Protein AF-A0AAW7HXC9-F1 (afdb_monomer_lite)

Sequence (85 aa):
MVVDGAFIPVDEMNSDYQLYKDWLAAGNLPSSDSDNLVTDVRSLRAAAYRSESDPLFMEWKYDGTASKELEWRNKVAEIKNRYPL

Organism: NCBI:txid105751

Secondary structure (DSSP, 8-state):
-----------TT-THHHHHHHHHHTT-----GGG--S--HHHHHHHHIIIIIHHHHHHHHHH--HHHHHHHHHHHHHHHHHS--

Structure (mmCIF, N/CA/C/O backbone):
data_AF-A0AAW7HXC9-F1
#
_entry.id   AF-A0AAW7HXC9-F1
#
loop_
_atom_site.group_PDB
_atom_site.id
_atom_site.type_symbol
_atom_site.label_atom_id
_atom_site.label_alt_id
_atom_site.label_comp_id
_atom_site.label_asym_id
_atom_site.label_entity_id
_atom_site.label_seq_id
_atom_site.pdbx_PDB_ins_code
_atom_site.Cartn_x
_atom_site.Cartn_y
_atom_site.Cartn_z
_atom_site.occupancy
_atom_site.B_iso_or_equiv
_atom_site.auth_seq_id
_atom_site.auth_comp_id
_atom_site.auth_asym_id
_atom_site.auth_atom_id
_atom_site.pdbx_PDB_model_num
ATOM 1 N N . MET A 1 1 ? 4.095 39.098 -22.145 1.00 46.41 1 MET A N 1
ATOM 2 C CA . MET A 1 1 ? 4.610 37.718 -22.038 1.00 46.41 1 MET A CA 1
ATOM 3 C C . MET A 1 1 ? 5.946 37.800 -21.330 1.00 46.41 1 MET A C 1
ATOM 5 O O . MET A 1 1 ? 6.876 38.341 -21.910 1.00 46.41 1 MET A O 1
ATOM 9 N N . VAL A 1 2 ? 6.008 37.393 -20.062 1.00 51.06 2 VAL A N 1
ATOM 10 C CA . VAL A 1 2 ? 7.279 37.293 -19.334 1.00 51.06 2 VAL A CA 1
ATOM 11 C C . VAL A 1 2 ? 7.899 35.974 -19.775 1.00 51.06 2 VAL A C 1
ATOM 13 O O . VAL A 1 2 ? 7.411 34.908 -19.417 1.00 51.06 2 VAL A O 1
ATOM 16 N N . VAL A 1 3 ? 8.878 36.053 -20.669 1.00 53.62 3 VAL A N 1
ATOM 17 C CA . VAL A 1 3 ? 9.771 34.931 -20.941 1.00 53.62 3 VAL A CA 1
ATOM 18 C C . VAL A 1 3 ? 10.798 35.013 -19.823 1.00 53.62 3 VAL A C 1
ATOM 20 O O . VAL A 1 3 ? 11.650 35.899 -19.858 1.00 53.62 3 VAL A O 1
ATOM 23 N N . ASP A 1 4 ? 10.659 34.191 -18.783 1.00 56.91 4 ASP A N 1
ATOM 24 C CA . ASP A 1 4 ? 11.685 34.132 -17.744 1.00 56.91 4 ASP A CA 1
ATOM 25 C C . ASP A 1 4 ? 12.970 33.639 -18.409 1.00 56.91 4 ASP A C 1
ATOM 27 O O . ASP A 1 4 ? 13.066 32.496 -18.858 1.00 56.91 4 ASP A O 1
ATOM 31 N N . GLY A 1 5 ? 13.935 34.550 -18.547 1.00 58.06 5 GLY A N 1
ATOM 32 C CA . GLY A 1 5 ? 15.252 34.322 -19.137 1.00 58.06 5 GLY A CA 1
ATOM 33 C C . GLY A 1 5 ? 16.135 33.467 -18.235 1.00 58.06 5 GLY A C 1
ATOM 34 O O . GLY A 1 5 ? 17.242 33.874 -17.893 1.00 58.06 5 GLY A O 1
ATOM 35 N N . ALA A 1 6 ? 15.634 32.304 -17.818 1.00 60.84 6 ALA A N 1
ATOM 36 C CA . ALA A 1 6 ? 16.379 31.317 -17.062 1.00 60.84 6 ALA A CA 1
ATOM 37 C C . ALA A 1 6 ? 17.483 30.734 -17.957 1.00 60.84 6 ALA A C 1
ATOM 39 O O . ALA A 1 6 ? 17.295 29.755 -18.676 1.00 60.84 6 ALA A O 1
ATOM 40 N N . PHE A 1 7 ? 18.642 31.384 -17.935 1.00 62.91 7 PHE A N 1
ATOM 41 C CA . PHE A 1 7 ? 19.887 30.877 -18.487 1.00 62.91 7 PHE A CA 1
ATOM 42 C C . PHE A 1 7 ? 20.584 30.079 -17.384 1.00 62.91 7 PHE A C 1
ATOM 44 O O . PHE A 1 7 ? 21.161 30.661 -16.467 1.00 62.91 7 PHE A O 1
ATOM 51 N N . ILE A 1 8 ? 20.488 28.748 -17.440 1.00 59.59 8 ILE A N 1
ATOM 52 C CA . ILE A 1 8 ? 21.334 27.887 -16.610 1.00 59.59 8 ILE A CA 1
ATOM 53 C C . ILE A 1 8 ? 22.720 27.912 -17.267 1.00 59.59 8 ILE A C 1
ATOM 55 O O . ILE A 1 8 ? 22.831 27.487 -18.421 1.00 59.59 8 ILE A O 1
ATOM 59 N N . PRO A 1 9 ? 23.758 28.461 -16.608 1.00 56.44 9 PRO A N 1
ATOM 60 C CA . PRO A 1 9 ? 25.101 28.450 -17.166 1.00 56.44 9 PRO A CA 1
ATOM 61 C C . PRO A 1 9 ? 25.525 27.002 -17.416 1.00 56.44 9 PRO A C 1
ATOM 63 O O . PRO A 1 9 ? 25.173 26.113 -16.642 1.00 56.44 9 PRO A O 1
ATOM 66 N N . VAL A 1 10 ? 26.262 26.770 -18.506 1.00 56.72 10 VAL A N 1
ATOM 67 C CA . VAL A 1 10 ? 26.925 25.482 -18.736 1.00 56.72 10 VAL A CA 1
ATOM 68 C C . VAL A 1 10 ? 27.836 25.238 -17.540 1.00 56.72 10 VAL A C 1
ATOM 70 O O . VAL A 1 10 ? 28.873 25.882 -17.401 1.00 56.72 10 VAL A O 1
ATOM 73 N N . ASP A 1 11 ? 27.401 24.362 -16.644 1.00 60.88 11 ASP A N 1
ATOM 74 C CA . ASP A 1 11 ? 28.236 23.858 -15.574 1.00 60.88 11 ASP A CA 1
ATOM 75 C C . ASP A 1 11 ? 29.131 22.788 -16.198 1.00 60.88 11 ASP A C 1
ATOM 77 O O . ASP A 1 11 ? 28.671 21.702 -16.551 1.00 60.88 11 ASP A O 1
ATOM 81 N N . GLU A 1 12 ? 30.407 23.118 -16.394 1.00 59.62 12 GLU A N 1
ATOM 82 C CA . GLU A 1 12 ? 31.410 22.186 -16.920 1.00 59.62 12 GLU A CA 1
ATOM 83 C C . GLU A 1 12 ? 31.580 20.950 -16.016 1.00 59.62 12 GLU A C 1
ATOM 85 O O . GLU A 1 12 ? 32.092 19.924 -16.467 1.00 59.62 12 GLU A O 1
ATOM 90 N N . MET A 1 13 ? 31.114 21.005 -14.760 1.00 54.94 13 MET A N 1
ATOM 91 C CA . MET A 1 13 ? 31.067 19.853 -13.858 1.00 54.94 13 MET A CA 1
ATOM 92 C C . MET A 1 13 ? 29.814 18.988 -14.057 1.00 54.94 13 MET A C 1
ATOM 94 O O . MET A 1 13 ? 29.823 17.817 -13.671 1.00 54.94 13 MET A O 1
ATOM 98 N N . ASN A 1 14 ? 28.778 19.495 -14.737 1.00 59.44 14 ASN A N 1
ATOM 99 C CA . ASN A 1 14 ? 27.576 18.750 -15.123 1.00 59.44 14 ASN A CA 1
ATOM 100 C C . ASN A 1 14 ? 27.816 17.948 -16.419 1.00 59.44 14 ASN A C 1
ATOM 102 O O . ASN A 1 14 ? 27.133 18.079 -17.437 1.00 59.44 14 ASN A O 1
ATOM 106 N N . SER A 1 15 ? 28.875 17.136 -16.374 1.00 63.00 15 SER A N 1
ATOM 107 C CA . SER A 1 15 ? 29.289 16.206 -17.434 1.00 63.00 15 SER A CA 1
ATOM 108 C C . SER A 1 15 ? 28.373 14.981 -17.542 1.00 63.00 15 SER A C 1
ATOM 110 O O . SER A 1 15 ? 28.429 14.241 -18.525 1.00 63.00 15 SER A O 1
ATOM 112 N N . ASP A 1 16 ? 27.495 14.791 -16.559 1.00 64.06 16 ASP A N 1
ATOM 113 C CA . ASP A 1 16 ? 26.509 13.717 -16.457 1.00 64.06 16 ASP A CA 1
ATOM 114 C C . ASP A 1 16 ? 25.575 13.644 -17.678 1.00 64.06 16 ASP A C 1
ATOM 116 O O . ASP A 1 16 ? 25.291 12.556 -18.180 1.00 64.06 16 ASP A O 1
ATOM 120 N N . TYR A 1 17 ? 25.167 14.789 -18.228 1.00 68.88 17 TYR A N 1
ATOM 121 C CA . TYR A 1 17 ? 24.298 14.847 -19.397 1.00 68.88 17 TYR A CA 1
ATOM 122 C C . TYR A 1 17 ? 25.024 14.436 -20.680 1.00 68.88 17 TYR A C 1
ATOM 124 O O . TYR A 1 17 ? 24.441 13.785 -21.551 1.00 68.88 17 TYR A O 1
ATOM 132 N N . GLN A 1 18 ? 26.304 14.792 -20.801 1.00 74.62 18 GLN A N 1
ATOM 133 C CA . GLN A 1 18 ? 27.105 14.406 -21.957 1.00 74.62 18 GLN A CA 1
ATOM 134 C C . GLN A 1 18 ? 27.448 12.910 -21.905 1.00 74.62 18 GLN A C 1
ATOM 136 O O . GLN A 1 18 ? 27.295 12.220 -22.910 1.00 74.62 18 GLN A O 1
ATOM 141 N N . LEU A 1 19 ? 27.756 12.384 -20.715 1.00 77.62 19 LEU A N 1
ATOM 142 C CA . LEU A 1 19 ? 27.916 10.947 -20.476 1.00 77.62 19 LEU A CA 1
ATOM 143 C C . LEU A 1 19 ? 26.632 10.162 -20.776 1.00 77.62 19 LEU A C 1
ATOM 145 O O . LEU A 1 19 ? 26.693 9.091 -21.375 1.00 77.62 19 LEU A O 1
ATOM 149 N N . TYR A 1 20 ? 25.463 10.696 -20.414 1.00 74.12 20 TYR A N 1
ATOM 150 C CA . TYR A 1 20 ? 24.175 10.081 -20.741 1.00 74.12 20 TYR A CA 1
ATOM 151 C C . TYR A 1 20 ? 23.939 9.999 -22.257 1.00 74.12 20 TYR A C 1
ATOM 153 O O . TYR A 1 20 ? 23.479 8.974 -22.762 1.00 74.12 20 TYR A O 1
ATOM 161 N N . LYS A 1 21 ? 24.301 11.045 -23.009 1.00 78.25 21 LYS A N 1
ATOM 162 C CA . LYS A 1 21 ? 24.225 11.028 -24.478 1.00 78.25 21 LYS A CA 1
ATOM 163 C C . LYS A 1 21 ? 25.168 10.007 -25.097 1.00 78.25 21 LYS A C 1
ATOM 165 O O . LYS A 1 21 ? 24.748 9.294 -26.004 1.00 78.25 21 LYS A O 1
ATOM 170 N N . ASP A 1 22 ? 26.400 9.919 -24.608 1.00 83.19 22 ASP A N 1
ATOM 171 C CA . ASP A 1 22 ? 27.383 8.953 -25.104 1.00 83.19 22 ASP A CA 1
ATOM 172 C C . ASP A 1 22 ? 26.939 7.514 -24.795 1.00 83.19 22 ASP A C 1
ATOM 174 O O . ASP A 1 22 ? 27.067 6.615 -25.626 1.00 83.19 22 ASP A O 1
ATOM 178 N N . TRP A 1 23 ? 26.322 7.308 -23.630 1.00 80.25 23 TRP A N 1
ATOM 179 C CA . TRP A 1 23 ? 25.726 6.037 -23.233 1.00 80.25 23 TRP A CA 1
ATOM 180 C C . TRP A 1 23 ? 24.557 5.627 -24.144 1.00 80.25 23 TRP A C 1
ATOM 182 O O . TRP A 1 23 ? 24.523 4.481 -24.596 1.00 80.25 23 TRP A O 1
ATOM 192 N N . LEU A 1 24 ? 23.658 6.557 -24.495 1.00 80.19 24 LEU A N 1
ATOM 193 C CA . LEU A 1 24 ? 22.612 6.324 -25.503 1.00 80.19 24 LEU A CA 1
ATOM 194 C C . LEU A 1 24 ? 23.207 6.060 -26.900 1.00 80.19 24 LEU A C 1
ATOM 196 O O . LEU A 1 24 ? 22.746 5.168 -27.610 1.00 80.19 24 LEU A O 1
ATOM 200 N N . ALA A 1 25 ? 24.244 6.807 -27.298 1.00 80.62 25 ALA A N 1
ATOM 201 C CA . ALA A 1 25 ? 24.905 6.674 -28.600 1.00 80.62 25 ALA A CA 1
ATOM 202 C C . ALA A 1 25 ? 25.642 5.334 -28.766 1.00 80.62 25 ALA A C 1
ATOM 204 O O . ALA A 1 25 ? 25.736 4.815 -29.877 1.00 80.62 25 ALA A O 1
ATOM 205 N N . ALA A 1 26 ? 26.101 4.737 -27.664 1.00 82.44 26 ALA A N 1
ATOM 206 C CA . ALA A 1 26 ? 26.643 3.380 -27.621 1.00 82.44 26 ALA A CA 1
ATOM 207 C C . ALA A 1 26 ? 25.564 2.280 -27.748 1.00 82.44 26 ALA A C 1
ATOM 209 O O . ALA A 1 26 ? 25.886 1.095 -27.676 1.00 82.44 26 ALA A O 1
ATOM 210 N N . GLY A 1 27 ? 24.294 2.653 -27.947 1.00 77.50 27 GLY A N 1
ATOM 211 C CA . GLY A 1 27 ? 23.180 1.725 -28.144 1.00 77.50 27 GLY A CA 1
ATOM 212 C C . GLY A 1 27 ? 22.582 1.183 -26.848 1.00 77.50 27 GLY A C 1
ATOM 213 O O . GLY A 1 27 ? 21.779 0.253 -26.896 1.00 77.50 27 GLY A O 1
ATOM 214 N N . ASN A 1 28 ? 22.949 1.746 -25.694 1.00 77.44 28 ASN A N 1
ATOM 215 C CA . ASN A 1 28 ? 22.284 1.409 -24.446 1.00 77.44 28 ASN A CA 1
ATOM 216 C C . ASN A 1 28 ? 20.918 2.106 -24.388 1.00 77.44 28 ASN A C 1
ATOM 218 O O . ASN A 1 28 ? 20.782 3.273 -24.754 1.00 77.44 28 ASN A O 1
ATOM 222 N N . LEU A 1 29 ? 19.905 1.394 -23.905 1.00 72.88 29 LEU A N 1
ATOM 223 C CA . LEU A 1 29 ? 18.572 1.937 -23.664 1.00 72.88 29 LEU A CA 1
ATOM 224 C C . LEU A 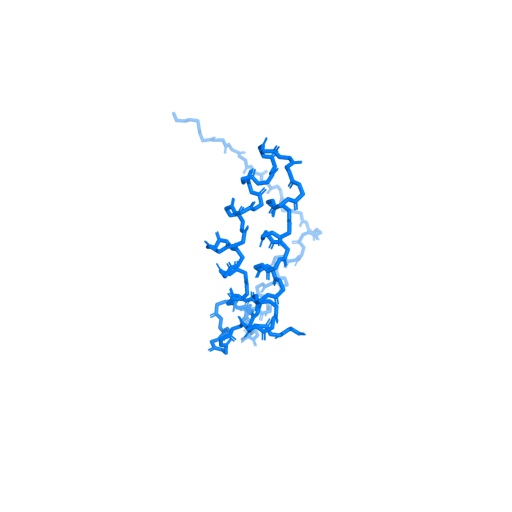1 29 ? 18.345 1.969 -22.152 1.00 72.88 29 LEU A C 1
ATOM 226 O O . LEU A 1 29 ? 18.635 0.961 -21.497 1.00 72.88 29 LEU A O 1
ATOM 230 N N . PRO A 1 30 ? 17.862 3.088 -21.572 1.00 68.88 30 PRO A N 1
ATOM 231 C CA . PRO A 1 30 ? 17.502 3.106 -20.160 1.00 68.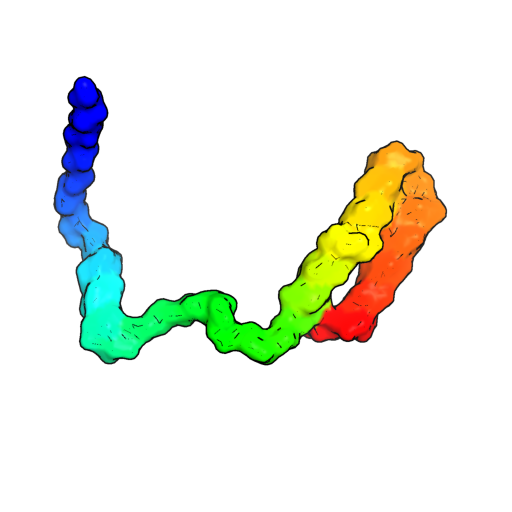88 30 PRO A CA 1
ATOM 232 C C . PRO A 1 30 ? 16.462 2.017 -19.954 1.00 68.88 30 PRO A C 1
ATOM 234 O O . PRO A 1 30 ? 15.553 1.880 -20.776 1.00 68.88 30 PRO A O 1
ATOM 237 N N . SER A 1 31 ? 16.618 1.222 -18.894 1.00 58.56 31 SER A N 1
ATOM 238 C CA . SER A 1 31 ? 15.600 0.250 -18.524 1.00 58.56 31 SER A CA 1
ATOM 239 C C . SER A 1 31 ? 14.305 1.022 -18.327 1.00 58.56 31 SER A C 1
ATOM 241 O O . SER A 1 31 ? 14.145 1.751 -17.349 1.00 58.56 31 SER A O 1
ATOM 243 N N . SER A 1 32 ? 13.405 0.928 -19.301 1.00 54.59 32 SER A N 1
ATOM 244 C CA . SER A 1 32 ? 12.049 1.385 -19.105 1.00 54.59 32 SER A CA 1
ATOM 245 C C . SER A 1 32 ? 11.490 0.435 -18.062 1.00 54.59 32 SER A C 1
ATOM 247 O O . SER A 1 32 ? 11.375 -0.761 -18.327 1.00 54.59 32 SER A O 1
ATOM 249 N N . ASP A 1 33 ? 11.145 0.939 -16.880 1.00 52.81 33 ASP A N 1
ATOM 250 C CA . ASP A 1 33 ? 10.454 0.153 -15.845 1.00 52.81 33 ASP A CA 1
ATOM 251 C C . ASP A 1 33 ? 9.155 -0.511 -16.379 1.00 52.81 33 ASP A C 1
ATOM 253 O O . ASP A 1 33 ? 8.541 -1.339 -15.711 1.00 52.81 33 ASP A O 1
ATOM 257 N N . SER A 1 34 ? 8.755 -0.164 -17.607 1.00 49.97 34 SER A N 1
ATOM 258 C CA . SER A 1 34 ? 7.662 -0.705 -18.413 1.00 49.97 34 SER A CA 1
ATOM 259 C C . SER A 1 34 ? 7.885 -2.115 -18.991 1.00 49.97 34 SER A C 1
ATOM 261 O O . SER A 1 34 ? 6.898 -2.758 -19.337 1.00 49.97 34 SER A O 1
ATOM 263 N N . ASP A 1 35 ? 9.124 -2.611 -19.122 1.00 50.12 35 ASP A N 1
ATOM 264 C CA . ASP A 1 35 ? 9.422 -3.853 -19.875 1.00 50.12 35 ASP A CA 1
ATOM 265 C C . ASP A 1 35 ? 9.419 -5.148 -19.034 1.00 50.12 35 ASP A C 1
ATOM 267 O O . ASP A 1 35 ? 9.754 -6.227 -19.528 1.00 50.12 35 ASP A O 1
ATOM 271 N N . ASN A 1 36 ? 8.988 -5.099 -17.769 1.00 49.53 36 ASN A N 1
ATOM 272 C CA . ASN A 1 36 ? 8.810 -6.305 -16.955 1.00 49.53 36 ASN A CA 1
ATOM 273 C C . ASN A 1 36 ? 7.373 -6.849 -17.073 1.00 49.53 36 ASN A C 1
ATOM 275 O O . ASN A 1 36 ? 6.536 -6.666 -16.194 1.00 49.53 36 ASN A O 1
ATOM 279 N N . LEU A 1 37 ? 7.080 -7.517 -18.192 1.00 49.00 37 LEU A N 1
ATOM 280 C CA . LEU A 1 37 ? 5.803 -8.206 -18.439 1.00 49.00 37 LEU A CA 1
ATOM 281 C C . LEU A 1 37 ? 5.719 -9.607 -17.801 1.00 49.00 37 LEU A C 1
ATOM 283 O O . LEU A 1 37 ? 4.731 -10.316 -18.003 1.00 49.00 37 LEU A O 1
ATOM 287 N N . VAL A 1 38 ? 6.704 -10.024 -16.995 1.00 52.00 38 VAL A N 1
ATOM 288 C CA . VAL A 1 38 ? 6.450 -11.073 -16.000 1.00 52.00 38 VAL A CA 1
ATOM 289 C C . VAL A 1 38 ? 5.555 -10.407 -14.976 1.00 52.00 38 VAL A C 1
ATOM 291 O O . VAL A 1 38 ? 6.023 -9.499 -14.308 1.00 52.00 38 VAL A O 1
ATOM 294 N N . THR A 1 39 ? 4.284 -10.803 -14.887 1.00 57.28 39 THR A N 1
ATOM 295 C CA . THR A 1 39 ? 3.339 -10.416 -13.825 1.00 57.28 39 THR A CA 1
ATOM 296 C C . THR A 1 39 ? 4.074 -10.229 -12.505 1.00 57.28 39 THR A C 1
ATOM 298 O O . THR A 1 39 ? 4.346 -11.199 -11.796 1.00 57.28 39 THR A O 1
ATOM 301 N N . ASP A 1 40 ? 4.464 -8.986 -12.227 1.00 75.88 40 ASP A N 1
ATOM 302 C CA . ASP A 1 40 ? 5.331 -8.679 -11.111 1.00 75.88 40 ASP A CA 1
ATOM 303 C C . ASP A 1 40 ? 4.486 -8.949 -9.879 1.00 75.88 40 ASP A C 1
ATOM 305 O O . ASP A 1 40 ? 3.505 -8.254 -9.607 1.00 75.88 40 ASP A O 1
ATOM 309 N N . VAL A 1 41 ? 4.800 -10.034 -9.175 1.00 82.81 41 VAL A N 1
ATOM 310 C CA . VAL A 1 41 ? 4.043 -10.458 -7.999 1.00 82.81 41 VAL A CA 1
ATOM 311 C C . VAL A 1 41 ? 3.987 -9.309 -6.986 1.00 82.81 41 VAL A C 1
ATOM 313 O O . VAL A 1 41 ? 2.998 -9.171 -6.270 1.00 82.81 41 VAL A O 1
ATOM 316 N N . ARG A 1 42 ? 4.972 -8.397 -7.000 1.00 85.25 42 ARG A N 1
ATOM 317 C CA . ARG A 1 42 ? 4.955 -7.138 -6.246 1.00 85.25 42 ARG A CA 1
ATOM 318 C C . ARG A 1 42 ? 3.895 -6.162 -6.746 1.00 85.25 42 ARG A C 1
ATOM 320 O O . ARG A 1 42 ? 3.159 -5.631 -5.919 1.00 85.25 42 ARG A O 1
ATOM 327 N N . SER A 1 43 ? 3.773 -5.956 -8.051 1.00 85.31 43 SER A N 1
ATOM 328 C CA . SER A 1 43 ? 2.719 -5.141 -8.665 1.00 85.31 43 SER A CA 1
ATOM 329 C C . SER A 1 43 ? 1.321 -5.709 -8.402 1.00 85.31 43 SER A C 1
ATOM 331 O O . SER A 1 43 ? 0.431 -4.968 -7.982 1.00 85.31 43 SER A O 1
ATOM 333 N N . LEU A 1 44 ? 1.135 -7.026 -8.541 1.00 89.06 44 LEU A N 1
ATOM 334 C CA . LEU A 1 44 ? -0.130 -7.700 -8.218 1.00 89.06 44 LEU A CA 1
ATOM 335 C C . LEU A 1 44 ? -0.480 -7.560 -6.731 1.00 89.06 44 LEU A C 1
ATOM 337 O O . LEU A 1 44 ? -1.607 -7.208 -6.380 1.00 89.06 44 LEU A O 1
ATOM 341 N N . ARG A 1 45 ? 0.504 -7.749 -5.848 1.00 92.94 45 ARG A N 1
ATOM 342 C CA . ARG A 1 45 ? 0.330 -7.568 -4.405 1.00 92.94 45 ARG A CA 1
ATOM 343 C C . ARG A 1 45 ? 0.022 -6.119 -4.031 1.00 92.94 45 ARG A C 1
ATOM 345 O O . ARG A 1 45 ? -0.823 -5.884 -3.173 1.00 92.94 45 ARG A O 1
ATOM 352 N N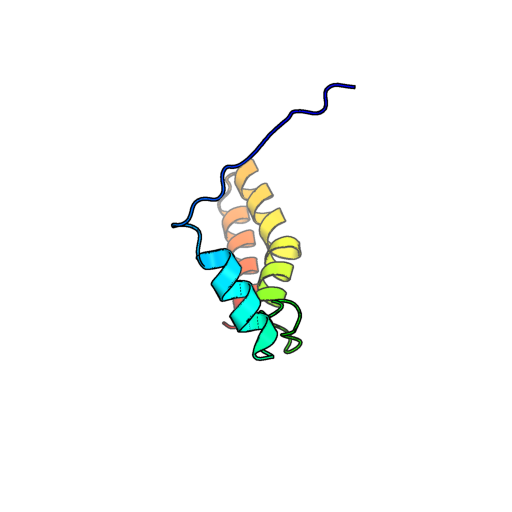 . ALA A 1 46 ? 0.666 -5.148 -4.676 1.00 89.81 46 ALA A N 1
ATOM 353 C CA . ALA A 1 46 ? 0.410 -3.726 -4.462 1.00 89.81 46 ALA A CA 1
ATOM 354 C C . ALA A 1 46 ? -0.999 -3.319 -4.925 1.00 89.81 46 ALA A C 1
ATOM 356 O O . ALA A 1 46 ? -1.671 -2.544 -4.244 1.00 89.81 46 ALA A O 1
ATOM 357 N N . ALA A 1 47 ? -1.469 -3.862 -6.052 1.00 91.94 47 ALA A N 1
ATOM 358 C CA . ALA A 1 47 ? -2.837 -3.661 -6.524 1.00 91.94 47 ALA A CA 1
ATOM 359 C C . ALA A 1 47 ? -3.874 -4.276 -5.565 1.00 91.94 47 ALA A C 1
ATOM 361 O O . ALA A 1 47 ? -4.884 -3.638 -5.257 1.00 91.94 47 ALA A O 1
ATOM 362 N N . ALA A 1 48 ? -3.603 -5.475 -5.040 1.00 94.12 48 ALA A N 1
ATOM 363 C CA . ALA A 1 48 ? -4.461 -6.135 -4.059 1.00 94.12 48 ALA A CA 1
ATOM 364 C C . ALA A 1 48 ? -4.532 -5.364 -2.731 1.00 94.12 48 ALA A C 1
ATOM 366 O O . ALA A 1 48 ? -5.609 -5.228 -2.161 1.00 94.12 48 ALA A O 1
ATOM 367 N N . TYR A 1 49 ? -3.424 -4.784 -2.254 1.00 95.06 49 TYR A N 1
ATOM 368 C CA . TYR A 1 49 ? -3.479 -3.920 -1.070 1.00 95.06 49 TYR A CA 1
ATOM 369 C C . TYR A 1 49 ? -4.378 -2.702 -1.290 1.00 95.06 49 TYR A C 1
ATOM 371 O O . TYR A 1 49 ? -5.295 -2.499 -0.497 1.00 95.06 49 TYR A O 1
ATOM 379 N N . ARG A 1 50 ? -4.195 -1.970 -2.399 1.00 93.62 50 ARG A N 1
ATOM 380 C CA . ARG A 1 50 ? -5.013 -0.784 -2.712 1.00 93.62 50 ARG A CA 1
ATOM 381 C C . ARG A 1 50 ? -6.509 -1.073 -2.785 1.00 93.62 50 ARG A C 1
ATOM 383 O O . ARG A 1 50 ? -7.309 -0.228 -2.402 1.00 93.62 50 ARG A O 1
ATOM 390 N N . SER A 1 51 ? -6.880 -2.227 -3.333 1.00 94.69 51 SER A N 1
ATOM 391 C CA . SER A 1 51 ? -8.282 -2.574 -3.582 1.00 94.69 51 SER A CA 1
ATOM 392 C C . SER A 1 51 ? -8.951 -3.287 -2.408 1.00 94.69 51 SER A C 1
ATOM 394 O O . SER A 1 51 ? -10.119 -3.024 -2.140 1.00 94.69 51 SER A O 1
ATOM 396 N N . GLU A 1 52 ? -8.237 -4.166 -1.700 1.00 95.69 52 GLU A N 1
ATOM 397 C CA . GLU A 1 52 ? -8.837 -5.058 -0.700 1.00 95.69 52 GLU A CA 1
ATOM 398 C C . GLU A 1 52 ? -8.452 -4.713 0.749 1.00 95.69 52 GLU A C 1
ATOM 400 O O . GLU A 1 52 ? -9.257 -4.913 1.654 1.00 95.69 52 GLU A O 1
ATOM 405 N N . SER A 1 53 ? -7.230 -4.232 1.006 1.00 96.62 53 SER A N 1
ATOM 406 C CA . SER A 1 53 ? -6.710 -4.061 2.375 1.00 96.62 53 SER A CA 1
ATOM 407 C C . SER A 1 53 ? -6.739 -2.615 2.864 1.00 96.62 53 SER A C 1
ATOM 409 O O . SER A 1 53 ? -7.111 -2.371 4.012 1.00 96.62 53 SER A O 1
ATOM 411 N N . ASP A 1 54 ? -6.381 -1.663 2.004 1.00 95.69 54 ASP A N 1
ATOM 412 C CA . ASP A 1 54 ? -6.315 -0.239 2.339 1.00 95.69 54 ASP A CA 1
ATOM 413 C C . ASP A 1 54 ? -7.672 0.324 2.812 1.00 95.69 54 ASP A C 1
ATOM 415 O O . ASP A 1 54 ? -7.674 1.064 3.799 1.00 95.69 54 ASP A O 1
ATOM 419 N N . PRO A 1 55 ? -8.836 -0.048 2.229 1.00 97.06 55 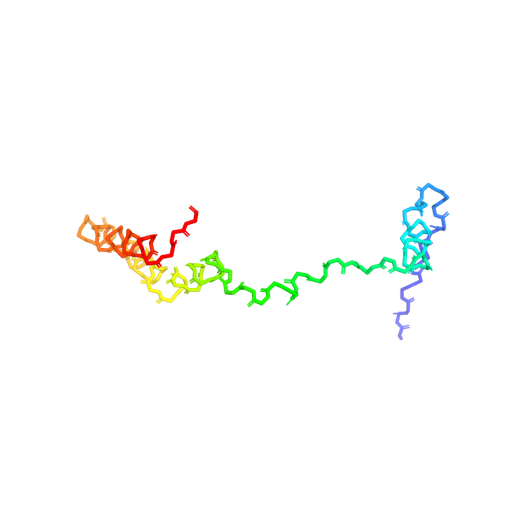PRO A N 1
ATOM 420 C CA . PRO A 1 55 ? -10.134 0.376 2.759 1.00 97.06 55 PRO A CA 1
ATOM 421 C C . PRO A 1 55 ? -10.377 -0.100 4.199 1.00 97.06 55 PRO A C 1
ATOM 423 O O . PRO A 1 55 ? -10.788 0.692 5.044 1.00 97.06 55 PRO A O 1
ATOM 426 N N . LEU A 1 56 ? -10.035 -1.356 4.511 1.00 96.00 56 LEU A N 1
ATOM 427 C CA . LEU A 1 56 ? -10.183 -1.924 5.859 1.00 96.00 56 LEU A CA 1
ATOM 428 C C . LEU A 1 56 ? -9.264 -1.234 6.872 1.00 96.00 56 LEU A C 1
ATOM 430 O O . LEU A 1 56 ? -9.640 -1.029 8.025 1.00 96.00 56 LEU A O 1
ATOM 434 N N . PHE A 1 57 ? -8.059 -0.850 6.445 1.00 96.31 57 PHE A N 1
ATOM 435 C CA . PHE A 1 57 ? -7.161 -0.052 7.273 1.00 96.31 57 PHE A CA 1
ATOM 436 C C . PHE A 1 57 ? -7.765 1.319 7.587 1.00 96.31 57 PHE A C 1
ATOM 438 O O . PHE A 1 57 ? -7.694 1.760 8.732 1.00 96.31 57 PHE A O 1
ATOM 445 N N . MET A 1 58 ? -8.376 1.986 6.603 1.00 96.94 58 MET A N 1
ATOM 446 C CA . MET A 1 58 ? -9.026 3.283 6.820 1.00 96.94 58 MET A CA 1
ATOM 447 C C . MET A 1 58 ? -10.235 3.169 7.755 1.00 96.94 58 MET A C 1
ATOM 449 O O . MET A 1 58 ? -10.376 3.999 8.652 1.00 96.94 58 MET A O 1
ATOM 453 N N . GLU A 1 59 ? -11.051 2.122 7.609 1.00 94.94 59 GLU A N 1
ATOM 454 C CA . GLU A 1 59 ? -12.144 1.819 8.543 1.00 94.94 59 GLU A CA 1
ATOM 455 C C . GLU A 1 59 ? -11.621 1.616 9.967 1.00 94.94 59 GLU A C 1
ATOM 457 O O . GLU A 1 59 ? -12.080 2.271 10.900 1.00 94.94 59 GLU A O 1
ATOM 462 N N . TRP A 1 60 ? -10.597 0.776 10.144 1.00 96.69 60 TRP A N 1
ATOM 463 C CA . TRP A 1 60 ? -9.980 0.571 11.453 1.00 96.69 60 TRP A CA 1
ATOM 464 C C . TRP A 1 60 ? -9.379 1.860 12.026 1.00 96.69 60 TRP A C 1
ATOM 466 O O . TRP A 1 60 ? -9.501 2.113 13.222 1.00 96.69 60 TRP A O 1
ATOM 476 N N . LYS A 1 61 ? -8.756 2.704 11.198 1.00 96.00 61 LYS A N 1
ATOM 477 C CA . LYS A 1 61 ? -8.207 3.994 11.635 1.00 96.00 61 LYS A CA 1
ATOM 478 C C . LYS A 1 61 ? -9.279 4.948 12.157 1.00 96.00 61 LYS A C 1
ATOM 480 O O . LYS A 1 61 ? -8.947 5.783 12.997 1.00 96.00 61 LYS A O 1
ATOM 485 N N . TYR A 1 62 ? -10.508 4.840 11.661 1.00 94.81 62 TYR A N 1
ATOM 486 C CA . TYR A 1 62 ? -11.642 5.632 12.123 1.00 94.81 62 TYR A CA 1
ATOM 487 C C . TYR A 1 62 ? -12.311 5.015 13.361 1.00 94.81 62 TYR A C 1
ATOM 489 O O . TYR A 1 62 ? -12.487 5.703 14.363 1.00 94.81 62 TYR A O 1
ATOM 497 N N . ASP A 1 63 ? -12.623 3.716 13.322 1.00 93.56 63 ASP A N 1
ATOM 498 C CA . ASP A 1 63 ? -13.348 3.018 14.394 1.00 93.56 63 ASP A CA 1
ATOM 499 C C . ASP A 1 63 ? -12.472 2.707 15.619 1.00 93.56 63 ASP A C 1
ATOM 501 O O . ASP A 1 63 ? -12.941 2.708 16.756 1.00 93.56 63 ASP A O 1
ATOM 505 N N . GLY A 1 64 ? -11.200 2.365 15.398 1.00 92.88 64 GLY A N 1
ATOM 506 C CA . GLY A 1 64 ? -10.232 2.023 16.444 1.00 92.88 64 GLY A CA 1
ATOM 507 C C . GLY A 1 64 ? -10.484 0.698 17.173 1.00 92.88 64 GLY A C 1
ATOM 508 O O . GLY A 1 64 ? -9.886 0.456 18.220 1.00 92.88 64 GLY A O 1
ATOM 509 N N . THR A 1 65 ? -11.360 -0.175 16.664 1.00 95.62 65 THR A N 1
ATOM 510 C CA . THR A 1 65 ? -11.718 -1.432 17.344 1.00 95.62 65 THR A CA 1
ATOM 511 C C . THR A 1 65 ? -10.787 -2.595 16.987 1.00 95.62 65 THR A C 1
ATOM 513 O O . THR A 1 65 ? -10.319 -2.727 15.856 1.00 95.62 65 THR A O 1
ATOM 516 N N . ALA A 1 66 ? -10.577 -3.508 17.942 1.00 94.62 66 ALA A N 1
ATOM 517 C CA . ALA A 1 66 ? -9.752 -4.706 17.740 1.00 94.62 66 ALA A CA 1
ATOM 518 C C . ALA A 1 66 ? -10.326 -5.667 16.679 1.00 94.62 66 ALA A C 1
ATOM 520 O O . ALA A 1 66 ? -9.575 -6.351 15.989 1.00 94.62 66 ALA A O 1
ATOM 521 N N . SER A 1 67 ? -11.655 -5.699 16.521 1.00 95.31 67 SER A N 1
ATOM 522 C CA . SER A 1 67 ? -12.321 -6.512 15.494 1.00 95.31 67 SER A CA 1
ATOM 523 C C . SER A 1 67 ? -11.940 -6.048 14.084 1.00 95.31 67 SER A C 1
ATOM 525 O O . SER A 1 67 ? -11.564 -6.859 13.241 1.00 95.31 67 SER A O 1
ATOM 527 N N . LYS A 1 68 ? -11.957 -4.729 13.852 1.00 94.19 68 LYS A N 1
ATOM 528 C CA . LYS A 1 68 ? -11.577 -4.122 12.571 1.00 94.19 68 LYS A CA 1
ATOM 529 C C . LYS A 1 68 ? -10.084 -4.239 12.283 1.00 94.19 68 LYS A C 1
ATOM 531 O O . LYS A 1 68 ? -9.698 -4.501 11.146 1.00 94.19 68 LYS A O 1
ATOM 536 N N . GLU A 1 69 ? -9.243 -4.141 13.313 1.00 95.88 69 GLU A N 1
ATOM 537 C CA . GLU A 1 69 ? -7.813 -4.421 13.166 1.00 95.88 69 GLU A CA 1
ATOM 538 C C . GLU A 1 69 ? -7.571 -5.862 12.700 1.00 95.88 69 GLU A C 1
ATOM 540 O O . GLU A 1 69 ? -6.784 -6.102 11.781 1.00 95.88 69 GLU A O 1
ATOM 545 N N . LEU A 1 70 ? -8.257 -6.825 13.323 1.00 96.94 70 LEU A N 1
ATOM 546 C CA . LEU A 1 70 ? -8.137 -8.236 12.978 1.00 96.94 70 LEU A CA 1
ATOM 547 C C . LEU A 1 70 ? -8.618 -8.502 11.547 1.00 96.94 70 LEU A C 1
ATOM 549 O O . LEU A 1 70 ? -7.950 -9.223 10.809 1.00 96.94 70 LEU A O 1
ATOM 553 N N . GLU A 1 71 ? -9.728 -7.889 11.136 1.00 96.56 71 GLU A N 1
ATOM 554 C CA . GLU A 1 71 ? -10.259 -7.971 9.771 1.00 96.56 71 GLU A CA 1
ATOM 555 C C . GLU A 1 71 ? -9.231 -7.486 8.733 1.00 96.56 71 GLU A C 1
ATOM 557 O O . GLU A 1 71 ? -8.893 -8.218 7.796 1.00 96.56 71 GLU A O 1
ATOM 562 N N . TRP A 1 72 ? -8.642 -6.306 8.953 1.00 97.19 72 TRP A N 1
ATOM 563 C CA . TRP A 1 72 ? -7.573 -5.772 8.109 1.00 97.19 72 TRP A CA 1
ATOM 564 C C . TRP A 1 72 ? -6.348 -6.698 8.067 1.00 97.19 72 TRP A C 1
ATOM 566 O O .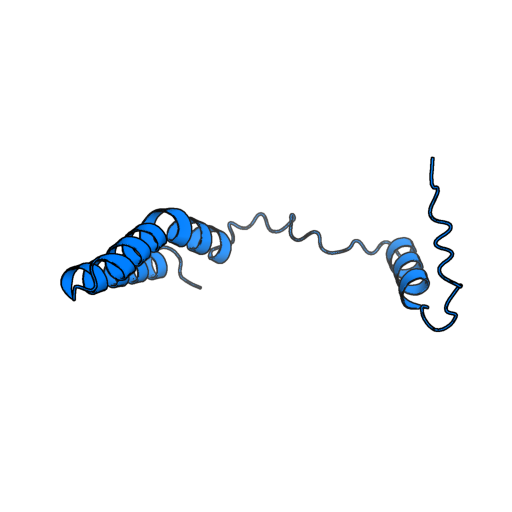 TRP A 1 72 ? -5.859 -7.043 6.986 1.00 97.19 72 TRP A O 1
ATOM 576 N N . ARG A 1 73 ? -5.857 -7.147 9.229 1.00 97.12 73 ARG A N 1
ATOM 577 C CA . ARG A 1 73 ? -4.674 -8.021 9.321 1.00 97.12 73 ARG A CA 1
ATOM 578 C C . ARG A 1 73 ? -4.891 -9.371 8.645 1.00 97.12 73 ARG A C 1
ATOM 580 O O . ARG A 1 73 ? -3.978 -9.858 7.976 1.00 97.12 73 ARG A O 1
ATOM 587 N N . ASN A 1 74 ? -6.082 -9.950 8.776 1.00 97.88 74 ASN A N 1
ATOM 588 C CA . ASN A 1 74 ? -6.453 -11.188 8.097 1.00 97.88 74 ASN A CA 1
ATOM 589 C C . ASN A 1 74 ? -6.430 -11.003 6.578 1.00 97.88 74 ASN A C 1
ATOM 591 O O . ASN A 1 74 ? -5.850 -11.829 5.871 1.00 97.88 74 ASN A O 1
ATOM 595 N N . LYS A 1 75 ? -6.973 -9.887 6.073 1.00 97.44 75 LYS A N 1
ATOM 596 C CA . LYS A 1 75 ? -6.941 -9.584 4.639 1.00 97.44 75 LYS A CA 1
ATOM 597 C C . LYS A 1 75 ? -5.518 -9.382 4.123 1.00 97.44 75 LYS A C 1
ATOM 599 O O . LYS A 1 75 ? -5.163 -9.919 3.076 1.00 97.44 75 LYS A O 1
ATOM 604 N N . VAL A 1 76 ? -4.668 -8.683 4.881 1.00 96.88 76 VAL A N 1
ATOM 605 C CA . VAL A 1 76 ? -3.237 -8.575 4.564 1.00 96.88 76 VAL A CA 1
ATOM 606 C C . VAL A 1 76 ? -2.619 -9.967 4.451 1.00 96.88 76 VAL A C 1
ATOM 608 O O . VAL A 1 76 ? -1.969 -10.247 3.448 1.00 96.88 76 VAL A O 1
ATOM 611 N N . ALA A 1 77 ? -2.815 -10.839 5.445 1.00 97.62 77 ALA A N 1
ATOM 612 C CA . ALA A 1 77 ? -2.250 -12.189 5.447 1.00 97.62 77 ALA A CA 1
ATOM 613 C C . ALA A 1 77 ? -2.697 -13.013 4.226 1.00 97.62 77 ALA A C 1
ATOM 615 O O . ALA A 1 77 ? -1.861 -13.650 3.585 1.00 97.62 77 ALA A O 1
ATOM 616 N N . GLU A 1 78 ? -3.976 -12.931 3.854 1.00 97.25 78 GLU A N 1
ATOM 617 C CA . GLU A 1 78 ? -4.519 -13.567 2.651 1.00 97.25 78 GLU A CA 1
ATOM 618 C C . GLU A 1 78 ? -3.808 -13.082 1.375 1.00 97.25 78 GLU A C 1
ATOM 620 O O . GLU A 1 78 ? -3.350 -13.897 0.574 1.00 97.25 78 GLU A O 1
ATOM 625 N N . ILE A 1 79 ? -3.637 -11.764 1.215 1.00 95.56 79 ILE A N 1
ATOM 626 C CA . ILE A 1 79 ? -2.949 -11.159 0.063 1.00 95.56 79 ILE A CA 1
ATOM 627 C C . ILE A 1 79 ? -1.483 -11.606 -0.003 1.00 95.56 79 ILE A C 1
ATOM 629 O O . ILE A 1 79 ? -0.980 -11.904 -1.086 1.00 95.56 79 ILE A O 1
ATOM 633 N N . LYS A 1 80 ? -0.786 -11.691 1.141 1.00 94.12 80 LYS A N 1
ATOM 634 C CA . LYS A 1 80 ? 0.605 -12.182 1.184 1.00 94.12 80 LYS A CA 1
ATOM 635 C C . LYS A 1 80 ? 0.711 -13.645 0.754 1.00 94.12 80 LYS A C 1
ATOM 637 O O . LYS A 1 80 ? 1.680 -13.998 0.093 1.00 94.12 80 LYS A O 1
ATOM 642 N N . ASN A 1 81 ? -0.266 -14.470 1.130 1.00 95.94 81 ASN A N 1
ATOM 643 C CA . ASN A 1 81 ? -0.319 -15.875 0.735 1.00 95.94 81 ASN A CA 1
ATOM 644 C C . ASN A 1 81 ? -0.655 -16.032 -0.759 1.00 95.94 81 ASN A C 1
ATOM 646 O O . ASN A 1 81 ? -0.114 -16.910 -1.422 1.00 95.94 81 ASN A O 1
ATOM 650 N N . ARG A 1 82 ? -1.515 -15.155 -1.297 1.00 93.56 82 ARG A N 1
ATOM 651 C CA . ARG A 1 82 ? -1.882 -15.119 -2.722 1.00 93.56 82 ARG A CA 1
ATOM 652 C C . ARG A 1 82 ? -0.726 -14.644 -3.614 1.00 93.56 82 ARG A C 1
ATOM 654 O O . ARG A 1 82 ? -0.578 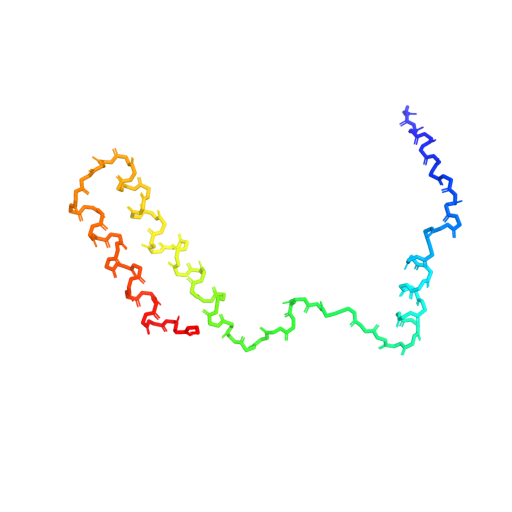-15.139 -4.727 1.00 93.56 82 ARG A O 1
ATOM 661 N N . TYR A 1 83 ? 0.091 -13.710 -3.122 1.00 91.31 83 TYR A N 1
ATOM 662 C CA . TYR A 1 83 ? 1.214 -13.104 -3.844 1.00 91.31 83 TYR A CA 1
ATOM 663 C C . TYR A 1 83 ? 2.513 -13.155 -3.007 1.00 91.31 83 TYR A C 1
ATOM 665 O O . TYR A 1 83 ? 2.903 -12.151 -2.387 1.00 91.31 83 TYR A O 1
ATOM 673 N N . PRO A 1 84 ? 3.187 -14.319 -2.943 1.00 87.19 84 PRO A N 1
ATOM 674 C CA . PRO A 1 84 ? 4.449 -14.462 -2.220 1.00 87.19 84 PRO A CA 1
ATOM 675 C C . PRO A 1 84 ? 5.567 -13.657 -2.902 1.00 87.19 84 PRO A C 1
ATOM 677 O O . PRO A 1 84 ? 5.684 -13.668 -4.123 1.00 87.19 84 PRO A O 1
ATOM 680 N N . LEU A 1 85 ? 6.364 -12.939 -2.104 1.00 78.81 85 LEU A N 1
ATOM 681 C CA . LEU A 1 85 ? 7.526 -12.159 -2.555 1.00 78.81 85 LEU A CA 1
ATOM 682 C C . LEU A 1 85 ? 8.821 -12.830 -2.118 1.00 78.81 85 LEU A C 1
ATOM 684 O O . LEU A 1 85 ? 8.801 -13.386 -0.995 1.00 78.81 85 LEU A O 1
#

Foldseek 3Di:
DPPPPPDDDPPPVVCVVVVVVVCVVVVDDPPPPPPPPPPQLVVVLVVQCVPPQVVLVVVCVVPVDPVSVVVNVVSNVVSCVVRPD

pLDDT: mean 79.72, std 17.12, range [46.41, 97.88]

Radius of gyration: 23.68 Å; chains: 1; bounding box: 45×54×46 Å